Protein AF-A0A0C6FT54-F1 (afdb_monomer_lite)

InterPro domains:
  IPR020547 ATP synthase epsilon subunit, C-terminal domain [PF27469] (17-51)

Radius of gyration: 14.24 Å; chains: 1; bounding box: 28×12×47 Å

Foldseek 3Di:
DDDPLLQPDPVRLVVLVVVLVVLVVVLVVDPDPVVNVVSVVVSVVSVVVNVVNVVSD

Organism: NCBI:txid270351

Sequence (57 aa):
MPRPTSTLSDTARFALVTHIEELKAELSSLSCPRERRETQAQLKAAQAAIDLHSTEA

Secondary structure (DSSP, 8-state):
---------HHHHHHHHHHHHHHHHHHHH---HHHHHHHHHHHHHHHHHHHHHHHT-

Structure (mmCIF, N/CA/C/O backbone):
data_AF-A0A0C6FT54-F1
#
_entry.id   AF-A0A0C6FT54-F1
#
loop_
_atom_site.group_PDB
_atom_site.id
_atom_site.type_symbol
_atom_site.label_atom_id
_atom_site.label_alt_id
_atom_site.label_comp_id
_atom_site.label_asym_id
_atom_site.label_entity_id
_atom_site.label_seq_id
_atom_site.pdbx_PDB_ins_code
_atom_site.Cartn_x
_atom_site.Cartn_y
_atom_site.Cartn_z
_atom_site.occupancy
_atom_site.B_iso_or_equiv
_atom_site.auth_seq_id
_atom_site.auth_comp_id
_atom_site.auth_asym_id
_atom_site.auth_atom_id
_atom_site.pdbx_PDB_model_num
ATOM 1 N N . MET A 1 1 ? 14.632 7.920 -33.434 1.00 39.75 1 MET A N 1
ATOM 2 C CA . MET A 1 1 ? 14.044 8.453 -32.187 1.00 39.75 1 MET A CA 1
ATOM 3 C C . MET A 1 1 ? 14.326 7.444 -31.081 1.00 39.75 1 MET A C 1
ATOM 5 O O . MET A 1 1 ? 13.761 6.358 -31.170 1.00 39.75 1 MET A O 1
ATOM 9 N N . PRO A 1 2 ? 15.233 7.696 -30.120 1.00 50.81 2 PRO A N 1
ATOM 10 C CA . PRO A 1 2 ? 15.408 6.769 -29.009 1.00 50.81 2 PRO A CA 1
ATOM 11 C C . PRO A 1 2 ? 14.190 6.899 -28.086 1.00 50.81 2 PRO A C 1
ATOM 13 O O . PRO A 1 2 ? 13.810 8.004 -27.704 1.00 50.81 2 PRO A O 1
ATOM 16 N N . ARG A 1 3 ? 13.528 5.775 -27.799 1.00 58.25 3 ARG A N 1
ATOM 17 C CA . ARG A 1 3 ? 12.476 5.703 -26.779 1.00 58.25 3 ARG A CA 1
ATOM 18 C C . ARG A 1 3 ? 13.120 5.998 -25.419 1.00 58.25 3 ARG A C 1
ATOM 20 O O . ARG A 1 3 ? 14.202 5.461 -25.176 1.00 58.25 3 ARG A O 1
ATOM 27 N N . PRO A 1 4 ? 12.509 6.815 -24.547 1.00 53.72 4 PRO A N 1
ATOM 28 C CA . PRO A 1 4 ? 12.985 6.925 -23.180 1.00 53.72 4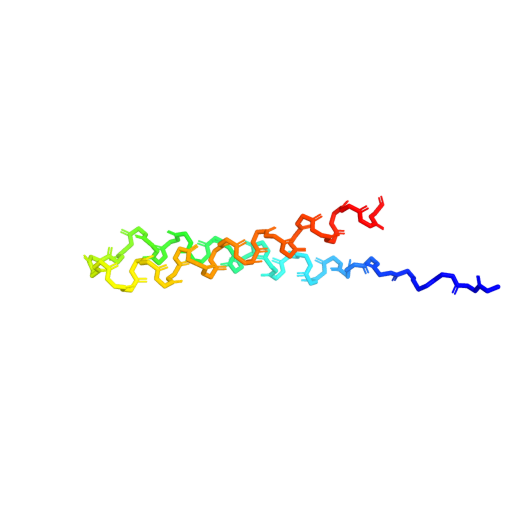 PRO A CA 1
ATOM 29 C C . PRO A 1 4 ? 12.819 5.549 -22.535 1.00 53.72 4 PRO A C 1
ATOM 31 O O . PRO A 1 4 ? 11.715 5.020 -22.441 1.00 53.72 4 PRO A O 1
ATOM 34 N N . THR A 1 5 ? 13.932 4.931 -22.166 1.00 54.53 5 THR A N 1
ATOM 35 C CA . THR A 1 5 ? 13.954 3.745 -21.316 1.00 54.53 5 THR A CA 1
ATOM 36 C C . THR A 1 5 ? 13.513 4.182 -19.921 1.00 54.53 5 THR A C 1
ATOM 38 O O . THR A 1 5 ? 14.350 4.511 -19.084 1.00 54.53 5 THR A O 1
ATOM 41 N N . SER A 1 6 ? 12.199 4.249 -19.691 1.00 55.66 6 SER A N 1
ATOM 42 C CA . SER A 1 6 ? 11.576 4.465 -18.374 1.00 55.66 6 SER A CA 1
ATOM 43 C C . SER A 1 6 ? 11.609 3.191 -17.525 1.00 55.66 6 SER A C 1
ATOM 45 O O . SER A 1 6 ? 10.667 2.863 -16.811 1.00 55.66 6 SER A O 1
ATOM 47 N N . THR A 1 7 ? 12.705 2.442 -17.578 1.00 61.75 7 THR A N 1
ATOM 48 C CA . THR A 1 7 ? 12.959 1.400 -16.594 1.00 61.75 7 THR A CA 1
ATOM 49 C C . THR A 1 7 ? 13.336 2.096 -15.293 1.00 61.75 7 THR A C 1
ATOM 51 O O . THR A 1 7 ? 14.379 2.747 -15.204 1.00 61.75 7 THR A O 1
ATOM 54 N N . LEU A 1 8 ? 12.473 1.996 -14.276 1.00 63.50 8 LEU A N 1
ATOM 55 C CA . LEU A 1 8 ? 12.850 2.381 -12.916 1.00 63.50 8 LEU A CA 1
ATOM 56 C C . LEU A 1 8 ? 14.175 1.706 -12.556 1.00 63.50 8 LEU A C 1
ATOM 58 O O . LEU A 1 8 ? 14.343 0.506 -12.781 1.00 63.50 8 LEU A O 1
ATOM 62 N N . SER A 1 9 ? 15.091 2.468 -11.960 1.00 76.25 9 SER A N 1
ATOM 63 C CA . SER A 1 9 ? 16.299 1.891 -11.378 1.00 76.25 9 SER A CA 1
ATOM 64 C C . SER A 1 9 ? 15.918 0.856 -10.316 1.00 76.25 9 SER A C 1
ATOM 66 O O . SER A 1 9 ? 14.919 1.020 -9.608 1.00 76.25 9 SER A O 1
ATOM 68 N N . ASP A 1 10 ? 16.713 -0.206 -10.171 1.00 77.38 10 ASP A N 1
ATOM 69 C CA . ASP A 1 10 ? 16.442 -1.251 -9.172 1.00 77.38 10 ASP A CA 1
ATOM 70 C C . ASP A 1 10 ? 16.324 -0.674 -7.754 1.00 77.38 10 ASP A C 1
ATOM 72 O O . ASP A 1 10 ? 15.491 -1.117 -6.966 1.00 77.38 10 ASP A O 1
ATOM 76 N N . THR A 1 11 ? 17.070 0.396 -7.461 1.00 82.00 11 THR A N 1
ATOM 77 C CA . THR A 1 11 ? 16.961 1.160 -6.214 1.00 82.00 11 THR A CA 1
ATOM 78 C C . THR A 1 11 ? 15.580 1.795 -6.034 1.00 82.00 11 THR A C 1
ATOM 80 O O . THR A 1 11 ? 15.024 1.742 -4.940 1.00 82.00 11 THR A O 1
ATOM 83 N N . ALA A 1 12 ? 14.999 2.378 -7.087 1.00 83.00 12 ALA A N 1
ATOM 84 C CA . ALA A 1 12 ? 13.675 2.992 -7.017 1.00 83.00 12 ALA A CA 1
ATOM 85 C C . ALA A 1 12 ? 12.568 1.939 -6.870 1.00 83.00 12 ALA A C 1
ATOM 87 O O . ALA A 1 12 ? 11.633 2.131 -6.093 1.00 83.00 12 ALA A O 1
ATOM 88 N N . ARG A 1 13 ? 12.704 0.789 -7.545 1.00 83.44 13 ARG A N 1
ATOM 89 C CA . ARG A 1 13 ? 11.797 -0.351 -7.358 1.00 83.44 13 ARG A CA 1
ATOM 90 C C . ARG A 1 13 ? 11.872 -0.885 -5.924 1.00 83.44 13 ARG A C 1
ATOM 92 O O . ARG A 1 13 ? 10.835 -1.101 -5.303 1.00 83.44 13 ARG A O 1
ATOM 99 N N . PHE A 1 14 ? 13.078 -1.045 -5.378 1.00 86.69 14 PHE A N 1
ATOM 100 C CA . PHE A 1 14 ? 13.280 -1.489 -3.997 1.00 86.69 14 PHE A CA 1
ATOM 101 C C . PHE A 1 14 ? 12.688 -0.509 -2.974 1.00 86.69 14 PHE A C 1
ATOM 103 O O . PHE A 1 14 ? 12.020 -0.936 -2.030 1.00 86.69 14 PHE A O 1
ATOM 110 N N . ALA A 1 15 ? 12.873 0.797 -3.183 1.00 89.06 15 ALA A N 1
ATOM 111 C CA . ALA A 1 15 ? 12.284 1.828 -2.333 1.00 89.06 15 ALA A CA 1
ATOM 112 C C . ALA A 1 15 ? 10.746 1.772 -2.351 1.00 89.06 15 ALA A C 1
ATOM 114 O O . ALA A 1 15 ? 10.123 1.815 -1.294 1.00 89.06 15 ALA A O 1
ATOM 115 N N . LEU A 1 16 ? 10.131 1.596 -3.529 1.00 87.38 16 LEU A N 1
ATOM 116 C CA . LEU A 1 16 ? 8.675 1.461 -3.656 1.00 87.38 16 LEU A CA 1
ATOM 117 C C . LEU A 1 16 ? 8.134 0.206 -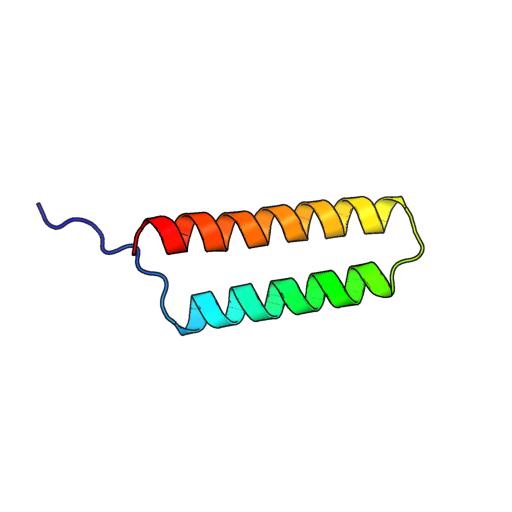2.961 1.00 87.38 16 LEU A C 1
ATOM 119 O O . LEU A 1 16 ? 7.121 0.281 -2.271 1.00 87.38 16 LEU A O 1
ATOM 123 N N . VAL A 1 17 ? 8.804 -0.940 -3.111 1.00 90.69 17 VAL A N 1
ATOM 124 C CA . VAL A 1 17 ? 8.398 -2.186 -2.438 1.00 90.69 17 VAL A CA 1
ATOM 125 C C . VAL A 1 17 ? 8.502 -2.042 -0.921 1.00 90.69 17 VAL A C 1
ATOM 127 O O . VAL A 1 17 ? 7.569 -2.409 -0.211 1.00 90.69 17 VAL A O 1
ATOM 130 N N . THR A 1 18 ? 9.598 -1.461 -0.430 1.00 93.75 18 THR A N 1
ATOM 131 C CA . THR A 1 18 ? 9.787 -1.188 1.003 1.00 93.75 18 THR A CA 1
ATOM 132 C C . THR A 1 18 ? 8.676 -0.288 1.539 1.00 93.75 18 THR A C 1
ATOM 134 O O . THR A 1 18 ? 8.052 -0.615 2.544 1.00 93.75 18 THR A O 1
ATOM 137 N N . HIS A 1 19 ? 8.348 0.784 0.816 1.00 92.00 19 HIS A N 1
ATOM 138 C CA . HIS A 1 19 ? 7.283 1.701 1.206 1.00 92.00 19 HIS A CA 1
ATOM 139 C C . HIS A 1 19 ? 5.900 1.026 1.268 1.00 92.00 19 HIS A C 1
ATOM 141 O O . HIS A 1 19 ? 5.097 1.313 2.152 1.00 92.00 19 HIS A O 1
ATOM 147 N N . ILE A 1 20 ? 5.609 0.079 0.370 1.00 93.06 20 ILE A N 1
ATOM 148 C CA . ILE A 1 20 ? 4.362 -0.701 0.428 1.00 93.06 20 ILE A CA 1
ATOM 149 C C . ILE A 1 20 ? 4.303 -1.567 1.690 1.00 93.06 20 ILE A C 1
ATOM 151 O O . ILE A 1 20 ? 3.242 -1.669 2.307 1.00 93.06 20 ILE A O 1
ATOM 155 N N . GLU A 1 21 ? 5.411 -2.201 2.073 1.00 93.81 21 GLU A N 1
ATOM 156 C CA . GLU A 1 21 ? 5.471 -3.001 3.301 1.00 93.81 21 GLU A CA 1
ATOM 157 C C . GLU A 1 21 ? 5.290 -2.132 4.555 1.00 93.81 21 GLU A C 1
ATOM 159 O O . GLU A 1 21 ? 4.549 -2.518 5.460 1.00 93.81 21 GLU A O 1
ATOM 164 N N . GLU A 1 22 ? 5.856 -0.922 4.574 1.00 94.12 22 GLU A N 1
ATOM 165 C CA . GLU A 1 22 ? 5.619 0.067 5.635 1.00 94.12 22 GLU A CA 1
ATOM 166 C C . GLU A 1 22 ? 4.132 0.440 5.737 1.00 94.12 22 GLU A C 1
ATOM 168 O O . GLU A 1 22 ? 3.538 0.322 6.809 1.00 94.12 22 GLU A O 1
ATOM 173 N N . LEU A 1 23 ? 3.483 0.779 4.617 1.00 92.75 23 LEU A N 1
ATOM 174 C CA . LEU A 1 23 ? 2.055 1.123 4.590 1.00 92.75 23 LEU A CA 1
ATOM 175 C C . LEU A 1 23 ? 1.155 -0.042 5.043 1.00 92.75 23 LEU A C 1
ATOM 177 O O . LEU A 1 23 ? 0.128 0.172 5.694 1.00 92.75 23 LEU A O 1
ATOM 181 N N . LYS A 1 24 ? 1.519 -1.292 4.722 1.00 92.56 24 LYS A N 1
ATOM 182 C CA . LYS A 1 24 ? 0.810 -2.485 5.221 1.00 92.56 24 LYS A CA 1
ATOM 183 C C . LYS A 1 24 ? 0.963 -2.640 6.732 1.00 92.56 24 LYS A C 1
ATOM 185 O O . LYS A 1 24 ? -0.021 -2.949 7.410 1.00 92.56 24 LYS A O 1
ATOM 190 N N . ALA A 1 25 ? 2.172 -2.434 7.252 1.00 93.50 25 ALA A N 1
ATOM 191 C CA . ALA A 1 25 ? 2.438 -2.492 8.683 1.00 93.50 25 ALA A CA 1
ATOM 192 C C . ALA A 1 25 ? 1.655 -1.398 9.427 1.00 93.50 25 ALA A C 1
ATOM 194 O O . ALA A 1 25 ? 0.963 -1.699 10.403 1.00 93.50 25 ALA A O 1
ATOM 195 N N . GLU A 1 26 ? 1.652 -0.168 8.911 1.00 91.12 26 GLU A N 1
ATOM 196 C CA . GLU A 1 26 ? 0.847 0.934 9.443 1.00 91.12 26 GLU A CA 1
ATOM 197 C C . GLU A 1 26 ? -0.646 0.588 9.453 1.00 91.12 26 GLU A C 1
ATOM 199 O O . GLU A 1 26 ? -1.290 0.681 10.496 1.00 91.12 26 GLU A O 1
ATOM 204 N N . LEU A 1 27 ? -1.203 0.075 8.350 1.00 91.12 27 LEU A N 1
ATOM 205 C CA . LEU A 1 27 ? -2.610 -0.349 8.292 1.00 91.12 27 LEU A CA 1
ATOM 206 C C . LEU A 1 27 ? -2.986 -1.398 9.342 1.00 91.12 27 LEU A C 1
ATOM 208 O O . LEU A 1 27 ? -4.127 -1.408 9.817 1.00 91.12 27 LEU A O 1
ATOM 212 N N . SER A 1 28 ? -2.055 -2.290 9.683 1.00 90.94 28 SER A N 1
ATOM 213 C CA . SER A 1 28 ? -2.265 -3.299 10.723 1.00 90.94 28 SER A CA 1
ATOM 214 C C . SER A 1 28 ? -2.276 -2.695 12.131 1.00 90.94 28 SER A C 1
ATOM 216 O O . SER A 1 28 ? -3.015 -3.171 12.992 1.00 90.94 28 SER A O 1
ATOM 218 N N . SER A 1 29 ? -1.522 -1.612 12.343 1.00 92.25 29 SER A N 1
ATOM 219 C CA . SER A 1 29 ? -1.438 -0.898 13.619 1.00 92.25 29 SER A CA 1
ATOM 220 C C . SER A 1 29 ? -2.528 0.165 13.794 1.00 92.25 29 SER A C 1
ATOM 222 O O . SER A 1 29 ? -2.830 0.552 14.924 1.00 92.25 29 SER A O 1
ATOM 224 N N . LEU A 1 30 ? -3.112 0.667 12.703 1.00 91.38 30 LEU A N 1
ATOM 225 C CA . LEU A 1 30 ? -4.097 1.745 12.738 1.00 91.38 30 LEU A CA 1
ATOM 226 C C . LEU A 1 30 ? -5.484 1.246 13.163 1.00 91.38 30 LEU A C 1
ATOM 228 O O . LEU A 1 30 ? -6.092 0.366 12.540 1.00 91.38 30 LEU A O 1
ATOM 232 N N . SER A 1 31 ? -6.026 1.890 14.196 1.00 90.25 31 SER A N 1
ATOM 233 C CA . SER A 1 31 ? -7.379 1.666 14.719 1.00 90.25 31 SER A CA 1
ATOM 234 C C . SER A 1 31 ? -8.391 2.707 14.222 1.00 90.25 31 SER A C 1
ATOM 236 O O . SER A 1 31 ? -9.583 2.407 14.131 1.00 90.25 31 SER A O 1
ATOM 238 N N . CYS A 1 32 ? -7.941 3.909 13.842 1.00 93.69 32 CYS A N 1
ATOM 239 C CA . CYS A 1 32 ? -8.806 4.979 13.349 1.00 93.69 32 CYS A CA 1
ATOM 240 C C . CYS A 1 32 ? -9.304 4.685 11.918 1.00 93.69 32 CYS A C 1
ATOM 242 O O . CYS A 1 32 ? -8.494 4.545 10.997 1.00 93.69 32 CYS A O 1
ATOM 244 N N . PRO A 1 33 ? -10.628 4.650 11.663 1.00 91.69 33 PRO A N 1
ATOM 245 C CA . PRO A 1 33 ? -11.168 4.351 10.334 1.00 91.69 33 PRO A CA 1
ATOM 246 C C . PRO A 1 33 ? -10.767 5.359 9.253 1.00 91.69 33 PRO A C 1
ATOM 248 O O . PRO A 1 33 ? -10.671 4.998 8.081 1.00 91.69 33 PRO A O 1
ATOM 251 N N . ARG A 1 34 ? -10.564 6.627 9.631 1.00 93.19 34 ARG A N 1
ATOM 252 C CA . ARG A 1 34 ? -10.171 7.688 8.699 1.00 93.19 34 ARG A CA 1
ATOM 253 C C . ARG A 1 34 ? -8.738 7.483 8.219 1.00 93.19 34 ARG A C 1
ATOM 255 O O . ARG A 1 34 ? -8.522 7.425 7.015 1.00 93.19 34 ARG A O 1
ATOM 262 N N . GLU A 1 35 ? -7.813 7.308 9.156 1.00 92.62 35 GLU A N 1
ATOM 263 C CA . GLU A 1 35 ? -6.395 7.063 8.868 1.00 92.62 35 GLU A CA 1
ATOM 264 C C . GLU A 1 35 ? -6.235 5.773 8.066 1.00 92.62 35 GLU A C 1
ATOM 266 O O . GLU A 1 35 ? -5.601 5.778 7.020 1.00 92.62 35 GLU A O 1
ATOM 271 N N . ARG A 1 36 ? -6.947 4.699 8.442 1.00 93.31 36 ARG A N 1
ATOM 272 C CA . ARG A 1 36 ? -6.959 3.456 7.656 1.00 93.31 36 ARG A CA 1
ATOM 273 C C . ARG A 1 36 ? -7.356 3.679 6.198 1.00 93.31 36 ARG A C 1
ATOM 275 O O . ARG A 1 36 ? -6.735 3.108 5.312 1.00 93.31 36 ARG A O 1
ATOM 282 N N . ARG A 1 37 ? -8.392 4.479 5.921 1.00 93.69 37 ARG A N 1
ATOM 283 C CA . ARG A 1 37 ? -8.807 4.763 4.533 1.00 93.69 37 ARG A CA 1
ATOM 284 C C . ARG A 1 37 ? -7.742 5.544 3.770 1.00 93.69 37 ARG A C 1
ATOM 286 O O . ARG A 1 37 ? -7.542 5.282 2.588 1.00 93.69 37 ARG A O 1
ATOM 293 N N . GLU A 1 38 ? -7.081 6.481 4.436 1.00 94.12 38 GLU A N 1
ATOM 294 C CA . GLU A 1 38 ? -6.018 7.294 3.852 1.00 94.12 38 GLU A CA 1
ATOM 295 C C . GLU A 1 38 ? -4.787 6.443 3.518 1.00 94.12 38 GLU A C 1
ATOM 297 O O . GLU A 1 38 ? -4.373 6.405 2.359 1.00 94.12 38 GLU A O 1
ATOM 302 N N . THR A 1 39 ? -4.291 5.650 4.470 1.00 91.75 39 THR A N 1
ATOM 303 C CA . THR A 1 39 ? -3.170 4.721 4.259 1.00 91.75 39 THR A CA 1
ATOM 304 C C . THR A 1 39 ? -3.509 3.658 3.207 1.00 91.75 39 THR A C 1
ATOM 306 O O . TH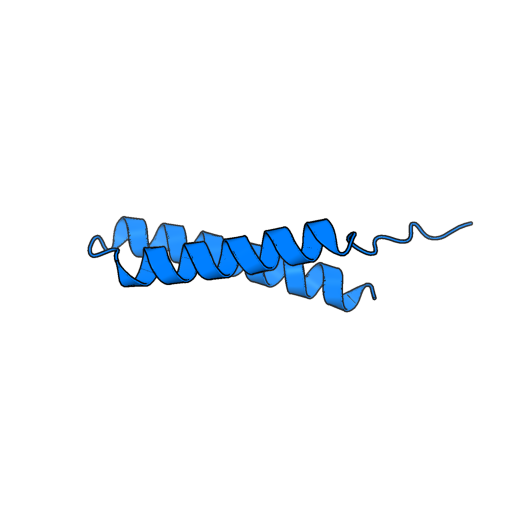R A 1 39 ? -2.671 3.290 2.388 1.00 91.75 39 THR A O 1
ATOM 309 N N . GLN A 1 40 ? -4.763 3.199 3.137 1.00 93.75 40 GLN A N 1
ATOM 310 C CA . GLN A 1 40 ? -5.205 2.253 2.107 1.00 93.75 40 GLN A CA 1
ATOM 311 C C . GLN A 1 40 ? -5.245 2.882 0.703 1.00 93.75 40 GLN A C 1
ATOM 313 O O . GLN A 1 40 ? -4.935 2.208 -0.282 1.00 93.75 40 GLN A O 1
ATOM 318 N N . ALA A 1 41 ? -5.590 4.169 0.593 1.00 93.81 41 ALA A N 1
ATOM 319 C CA . ALA A 1 41 ? -5.505 4.905 -0.666 1.00 93.81 41 ALA A CA 1
ATOM 320 C C . ALA A 1 41 ? -4.044 5.099 -1.107 1.00 93.81 41 ALA A C 1
ATOM 322 O O . ALA A 1 41 ? -3.736 4.897 -2.283 1.00 93.81 41 ALA A O 1
ATOM 323 N N . GLN A 1 42 ? -3.147 5.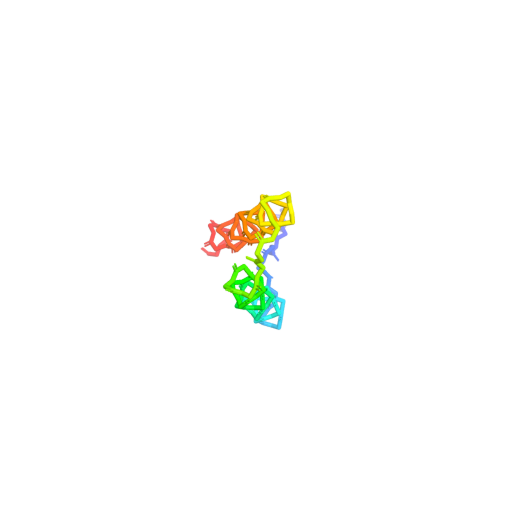412 -0.166 1.00 92.31 42 GLN A N 1
ATOM 324 C CA . GLN A 1 42 ? -1.706 5.520 -0.419 1.00 92.31 42 GLN A CA 1
ATOM 325 C C . GLN A 1 42 ? -1.112 4.185 -0.882 1.00 92.31 42 GLN A C 1
ATOM 327 O O . GLN A 1 42 ? -0.424 4.144 -1.900 1.00 92.31 42 GLN A O 1
ATOM 332 N N . LEU A 1 43 ? -1.465 3.076 -0.221 1.00 93.06 43 LEU A N 1
ATOM 333 C CA . LEU A 1 43 ? -1.026 1.735 -0.611 1.00 93.06 43 LEU A CA 1
ATOM 334 C C . LEU A 1 43 ? -1.466 1.406 -2.039 1.00 93.06 43 LEU A C 1
ATOM 336 O O . LEU A 1 43 ? -0.667 0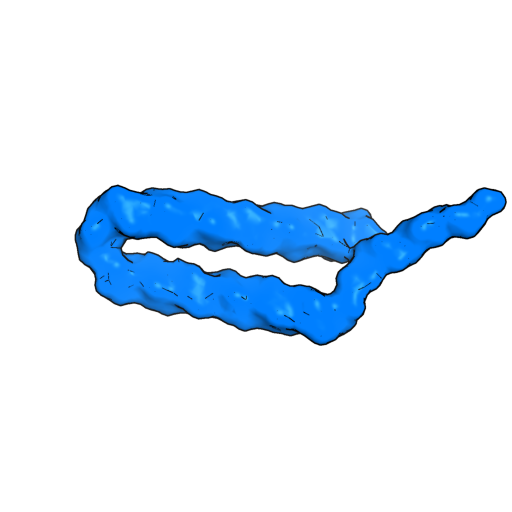.930 -2.840 1.00 93.06 43 LEU A O 1
ATOM 340 N N . LYS A 1 44 ? -2.719 1.714 -2.393 1.00 92.88 44 LYS A N 1
ATOM 341 C CA . LYS A 1 44 ? -3.231 1.493 -3.751 1.00 92.88 44 LYS A CA 1
ATOM 342 C C . LYS A 1 44 ? -2.476 2.319 -4.799 1.00 92.88 44 LYS A C 1
ATOM 344 O O . LYS A 1 44 ? -2.207 1.808 -5.883 1.00 92.88 44 LYS A O 1
ATOM 349 N N . ALA A 1 45 ? -2.136 3.570 -4.490 1.00 90.94 45 ALA A N 1
ATOM 350 C CA . ALA A 1 45 ? -1.360 4.425 -5.385 1.00 90.94 45 ALA A CA 1
ATOM 351 C C . ALA A 1 45 ? 0.075 3.902 -5.578 1.00 90.94 45 ALA A C 1
ATOM 353 O O . ALA A 1 45 ? 0.550 3.832 -6.711 1.00 90.94 45 ALA A O 1
ATOM 354 N N . ALA A 1 46 ? 0.735 3.471 -4.498 1.00 88.75 46 ALA A N 1
ATOM 355 C CA . ALA A 1 46 ? 2.075 2.888 -4.553 1.00 88.75 46 ALA A CA 1
ATOM 356 C C . ALA A 1 46 ? 2.100 1.566 -5.343 1.00 88.75 46 ALA A C 1
ATOM 358 O O . ALA A 1 46 ? 2.986 1.357 -6.171 1.00 88.75 46 ALA A O 1
ATOM 359 N N . GLN A 1 47 ? 1.091 0.707 -5.158 1.00 89.25 47 GLN A N 1
ATOM 360 C CA . GLN A 1 47 ? 0.941 -0.535 -5.922 1.00 89.25 47 GLN A CA 1
ATOM 361 C C . GLN A 1 47 ? 0.772 -0.251 -7.425 1.00 89.25 47 GLN A C 1
ATOM 363 O O . GLN A 1 47 ? 1.458 -0.848 -8.249 1.00 89.25 47 GLN A O 1
ATOM 368 N N . ALA A 1 48 ? -0.078 0.722 -7.777 1.00 88.81 48 ALA A N 1
ATOM 369 C CA . ALA A 1 48 ? -0.295 1.124 -9.165 1.00 88.81 48 ALA A CA 1
ATOM 370 C C . ALA A 1 48 ? 0.969 1.709 -9.819 1.00 88.81 48 ALA A C 1
ATOM 372 O O . ALA A 1 48 ? 1.185 1.508 -11.012 1.00 88.81 48 ALA A O 1
ATOM 373 N N . ALA A 1 49 ? 1.820 2.400 -9.052 1.00 85.25 49 ALA A N 1
ATOM 374 C CA . ALA A 1 49 ? 3.109 2.877 -9.545 1.00 85.25 49 ALA A CA 1
ATOM 375 C C . ALA A 1 49 ? 4.040 1.706 -9.907 1.00 85.25 49 ALA A C 1
ATOM 377 O O . ALA A 1 49 ? 4.662 1.726 -10.966 1.00 85.25 49 ALA A O 1
ATOM 378 N N . ILE A 1 50 ? 4.093 0.651 -9.083 1.00 83.12 50 ILE A N 1
ATOM 379 C CA . ILE A 1 50 ? 4.858 -0.563 -9.412 1.00 83.12 50 ILE A CA 1
ATOM 380 C C . ILE A 1 50 ? 4.307 -1.240 -10.668 1.00 83.12 50 ILE A C 1
ATOM 382 O O . ILE A 1 50 ? 5.096 -1.613 -11.535 1.00 83.12 50 ILE A O 1
ATOM 386 N N . ASP A 1 51 ? 2.988 -1.381 -10.790 1.00 82.31 51 ASP A N 1
ATOM 387 C CA . ASP A 1 51 ? 2.363 -2.027 -11.949 1.00 82.31 51 ASP A CA 1
ATOM 388 C C . ASP A 1 51 ? 2.629 -1.243 -13.247 1.00 82.31 51 ASP A C 1
ATOM 390 O O . ASP A 1 51 ? 2.978 -1.832 -14.275 1.00 82.31 51 ASP A O 1
ATOM 394 N N . LEU A 1 52 ? 2.549 0.092 -13.199 1.00 80.81 52 LEU A N 1
ATOM 395 C CA . LEU A 1 52 ? 2.882 0.967 -14.327 1.00 80.81 52 LEU A CA 1
ATOM 396 C C . LEU A 1 52 ? 4.343 0.787 -14.761 1.00 80.81 52 LEU A C 1
ATOM 398 O O . LEU A 1 52 ? 4.631 0.618 -15.939 1.00 80.81 52 LEU A O 1
ATOM 402 N N . HIS A 1 53 ? 5.268 0.742 -13.807 1.00 71.25 53 HIS A N 1
ATOM 403 C CA . HIS A 1 53 ? 6.688 0.569 -14.111 1.00 71.25 53 HIS A CA 1
ATOM 404 C C . HIS A 1 53 ? 7.095 -0.878 -14.425 1.00 71.25 53 HIS A C 1
ATOM 406 O O . HIS A 1 53 ? 8.180 -1.108 -14.955 1.00 71.25 53 HIS A O 1
ATOM 412 N N . SER A 1 54 ? 6.246 -1.857 -14.106 1.00 63.88 54 SER A N 1
ATOM 413 C CA . SER A 1 54 ? 6.440 -3.265 -14.476 1.00 63.88 54 SER A CA 1
ATOM 414 C C . SER A 1 54 ? 5.880 -3.577 -15.866 1.00 63.88 54 SER A C 1
ATOM 416 O O . SER A 1 54 ? 6.329 -4.526 -16.496 1.00 63.88 54 SER A O 1
ATOM 418 N N . THR A 1 55 ? 4.924 -2.780 -16.360 1.00 58.62 55 THR A N 1
ATOM 419 C CA . THR A 1 55 ? 4.345 -2.913 -17.711 1.00 58.62 55 THR A CA 1
ATOM 420 C C . THR A 1 55 ? 5.161 -2.209 -18.801 1.00 58.62 55 THR A C 1
ATOM 422 O O . THR A 1 55 ? 4.945 -2.471 -19.982 1.00 58.62 55 THR A O 1
ATOM 425 N N . GLU A 1 56 ? 6.130 -1.369 -18.423 1.00 49.56 56 GLU A N 1
ATOM 426 C CA . GLU A 1 56 ? 7.103 -0.736 -19.330 1.00 49.56 56 GLU A CA 1
ATOM 427 C C . GLU A 1 56 ? 8.447 -1.495 -19.437 1.00 49.56 56 GLU A C 1
ATOM 429 O O . GLU A 1 56 ? 9.368 -1.003 -20.096 1.00 49.56 56 GLU A O 1
ATOM 434 N N . ALA A 1 57 ? 8.571 -2.671 -18.802 1.00 44.59 5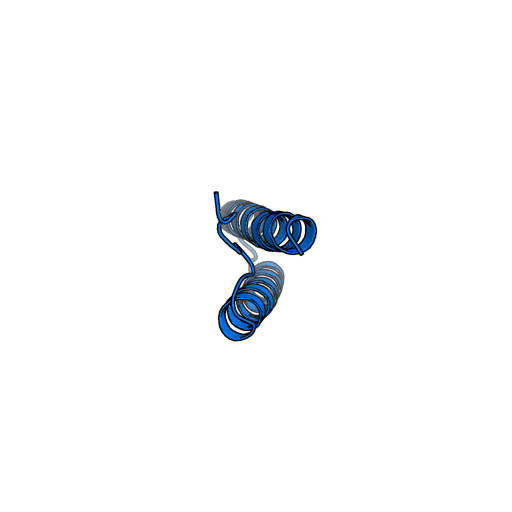7 ALA A N 1
ATOM 435 C CA . ALA A 1 57 ? 9.776 -3.511 -18.800 1.00 44.59 57 ALA A CA 1
ATOM 436 C C . ALA A 1 57 ? 9.781 -4.578 -19.909 1.00 44.59 57 ALA A C 1
ATOM 438 O O . ALA A 1 57 ? 8.719 -5.191 -20.161 1.00 44.59 57 ALA A O 1
#

pLDDT: mean 81.99, std 15.3, range [39.75, 94.12]